Protein AF-A0A317YKT9-F1 (afdb_monomer)

Radius of gyration: 14.72 Å; Cα contacts (8 Å, |Δi|>4): 25; chains: 1; bounding box: 35×27×38 Å

Structure (mmCIF, N/CA/C/O backbone):
data_AF-A0A317YKT9-F1
#
_entry.id   AF-A0A317YKT9-F1
#
loop_
_atom_site.group_PDB
_atom_site.id
_atom_site.type_symbol
_atom_site.label_atom_id
_atom_site.label_alt_id
_atom_site.label_comp_id
_atom_site.label_asym_id
_atom_site.label_entity_id
_atom_site.label_seq_id
_atom_site.pdbx_PDB_ins_code
_atom_site.Cartn_x
_atom_site.Cartn_y
_atom_site.Cartn_z
_atom_site.occupancy
_atom_site.B_iso_or_equiv
_atom_site.auth_seq_id
_atom_site.auth_comp_id
_atom_site.auth_asym_id
_atom_site.auth_atom_id
_atom_site.pdbx_PDB_model_num
ATOM 1 N N . MET A 1 1 ? -12.893 15.997 19.942 1.00 78.81 1 MET A N 1
ATOM 2 C CA . MET A 1 1 ? -12.785 15.025 18.826 1.00 78.81 1 MET A CA 1
ATOM 3 C C . MET A 1 1 ? -12.473 13.651 19.399 1.00 78.81 1 MET A C 1
ATOM 5 O O . MET A 1 1 ? -11.672 13.574 20.325 1.00 78.81 1 MET A O 1
ATOM 9 N N . LYS A 1 2 ? -13.101 12.581 18.897 1.00 86.69 2 LYS A N 1
ATOM 10 C CA . LYS A 1 2 ? -12.787 11.207 19.323 1.00 86.69 2 LYS A CA 1
ATOM 11 C C . LYS A 1 2 ? -11.381 10.840 18.829 1.00 86.69 2 LYS A C 1
ATOM 13 O O . LYS A 1 2 ? -11.098 11.015 17.648 1.00 86.69 2 LYS A O 1
ATOM 18 N N . LYS A 1 3 ? -10.505 10.353 19.715 1.00 93.25 3 LYS A N 1
ATOM 19 C CA . LYS A 1 3 ? -9.209 9.781 19.312 1.00 93.25 3 LYS A CA 1
ATOM 20 C C . LYS A 1 3 ? -9.443 8.370 18.777 1.00 93.25 3 LYS A C 1
ATOM 22 O O . LYS A 1 3 ? -10.074 7.567 19.458 1.00 93.25 3 LYS A O 1
ATOM 27 N N . LEU A 1 4 ? -8.951 8.100 17.574 1.00 96.12 4 LEU A N 1
ATOM 28 C CA . LEU A 1 4 ? -9.018 6.788 16.935 1.00 96.12 4 LEU A CA 1
ATOM 29 C C . LEU A 1 4 ? -7.673 6.072 17.082 1.00 96.12 4 LEU A C 1
ATOM 31 O O . LEU A 1 4 ? -6.616 6.702 16.999 1.00 96.12 4 LEU A O 1
ATOM 35 N N . LYS A 1 5 ? -7.708 4.754 17.274 1.00 97.75 5 LYS A N 1
ATOM 36 C CA . LYS A 1 5 ? -6.540 3.880 17.147 1.00 97.75 5 LYS A CA 1
ATOM 37 C C . LYS A 1 5 ? -6.126 3.797 15.677 1.00 97.75 5 LYS A C 1
ATOM 39 O O . LYS A 1 5 ? -6.961 3.883 14.779 1.00 97.75 5 LYS A O 1
ATOM 44 N N . ALA A 1 6 ? -4.843 3.548 15.421 1.00 97.81 6 ALA A N 1
ATOM 45 C CA . ALA A 1 6 ? -4.331 3.381 14.059 1.00 97.81 6 ALA A CA 1
ATOM 46 C C . ALA A 1 6 ? -5.068 2.274 13.275 1.00 97.81 6 A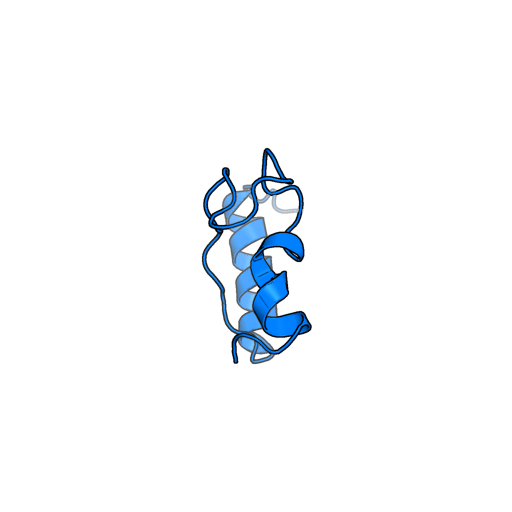LA A C 1
ATOM 48 O O . ALA A 1 6 ? -5.329 2.429 12.085 1.00 97.81 6 ALA A O 1
ATOM 49 N N . SER A 1 7 ? -5.466 1.189 13.949 1.00 97.44 7 SER A N 1
ATOM 50 C CA . SER A 1 7 ? -6.272 0.118 13.351 1.00 97.44 7 SER A CA 1
ATOM 51 C C . SER A 1 7 ? -7.667 0.586 12.926 1.00 97.44 7 SER A C 1
ATOM 53 O O . SER A 1 7 ? -8.129 0.200 11.859 1.00 97.44 7 SER A O 1
ATOM 55 N N . GLU A 1 8 ? -8.317 1.453 13.710 1.00 97.88 8 GLU A N 1
ATOM 56 C CA . GLU A 1 8 ? -9.629 2.019 13.368 1.00 97.88 8 GLU A CA 1
ATOM 57 C C . GLU A 1 8 ? -9.532 2.959 12.160 1.00 97.88 8 GLU A C 1
ATOM 59 O O . GLU A 1 8 ? -10.414 2.959 11.307 1.00 97.88 8 GLU A O 1
ATOM 64 N N . ILE A 1 9 ? -8.453 3.746 12.064 1.00 97.81 9 ILE A N 1
ATOM 65 C CA . ILE A 1 9 ? -8.200 4.623 10.910 1.00 97.81 9 ILE A CA 1
ATOM 66 C C . ILE A 1 9 ? -7.973 3.787 9.646 1.00 97.81 9 ILE A C 1
ATOM 68 O O . ILE A 1 9 ? -8.567 4.082 8.611 1.00 97.81 9 ILE A O 1
ATOM 72 N N . ARG A 1 10 ? -7.160 2.725 9.738 1.00 97.56 10 ARG A N 1
ATOM 73 C CA . ARG A 1 10 ? -6.927 1.796 8.624 1.00 97.56 10 ARG A CA 1
ATOM 74 C C . ARG A 1 10 ? -8.234 1.183 8.136 1.00 97.56 10 ARG A C 1
ATOM 76 O O . ARG A 1 10 ? -8.495 1.224 6.941 1.00 97.56 10 ARG A O 1
ATOM 83 N N 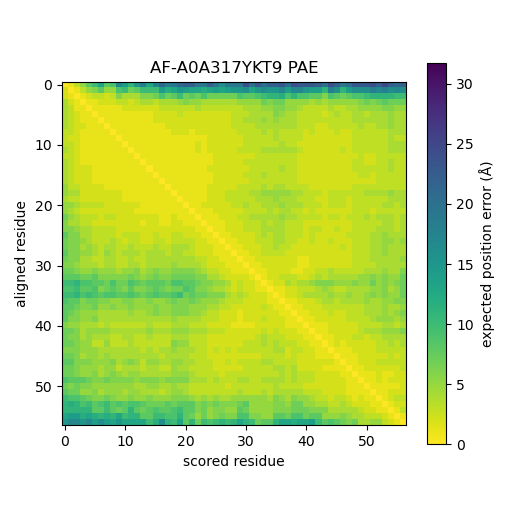. GLN A 1 11 ? -9.052 0.658 9.050 1.00 97.94 11 GLN A N 1
ATOM 84 C CA . GLN A 1 11 ? -10.318 0.032 8.677 1.00 97.94 11 GLN A CA 1
ATOM 85 C C . GLN A 1 11 ? -11.242 1.031 7.976 1.00 97.94 11 GLN A C 1
ATOM 87 O O . GLN A 1 11 ? -11.731 0.747 6.893 1.00 97.94 11 GLN A O 1
ATOM 92 N N . LYS A 1 12 ? -11.372 2.250 8.514 1.00 98.00 12 LYS A N 1
ATOM 93 C CA . LYS A 1 12 ? -12.181 3.310 7.893 1.00 98.00 12 LYS A CA 1
ATOM 94 C C . LYS A 1 12 ? -11.726 3.686 6.483 1.00 98.00 12 LYS A C 1
ATOM 96 O O . LYS A 1 12 ? -12.568 3.997 5.649 1.00 98.00 12 LYS A O 1
ATOM 101 N N . TYR A 1 13 ? -10.418 3.694 6.227 1.00 97.94 13 TYR A N 1
ATOM 102 C CA . TYR A 1 13 ? -9.884 3.955 4.891 1.00 97.94 13 TYR A CA 1
ATOM 103 C C . TYR A 1 13 ? -10.267 2.838 3.913 1.00 97.94 13 TYR A C 1
ATOM 105 O O . TYR A 1 13 ? -10.737 3.128 2.818 1.00 97.94 13 TYR A O 1
ATOM 113 N N . LEU A 1 14 ? -10.105 1.575 4.324 1.00 98.12 14 LEU A N 1
ATOM 114 C CA . LEU A 1 14 ? -10.473 0.420 3.502 1.00 98.12 14 LEU A CA 1
ATOM 115 C C . LEU A 1 14 ? -11.982 0.394 3.224 1.00 98.12 14 LEU A C 1
ATOM 117 O O . LEU A 1 14 ? -12.377 0.312 2.063 1.00 98.12 14 LEU A O 1
ATOM 121 N N . ASP A 1 15 ? -12.811 0.555 4.259 1.00 98.38 15 ASP A N 1
ATOM 122 C CA . ASP A 1 15 ? -14.275 0.552 4.147 1.00 98.38 15 ASP A CA 1
ATOM 123 C C . ASP A 1 15 ? -14.769 1.632 3.173 1.00 98.38 15 ASP A C 1
ATOM 125 O O . ASP A 1 15 ? -15.599 1.357 2.310 1.00 98.38 15 ASP A O 1
ATOM 129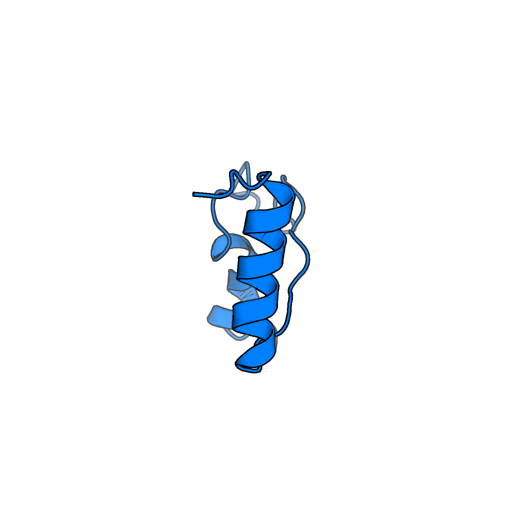 N N . PHE A 1 16 ? -14.205 2.844 3.245 1.00 98.62 16 PHE A N 1
ATOM 130 C CA . PHE A 1 16 ? -14.567 3.943 2.347 1.00 98.62 16 PHE A CA 1
ATOM 131 C C . PHE A 1 16 ? -14.363 3.588 0.868 1.00 98.62 16 PHE A C 1
ATOM 133 O O . PHE A 1 16 ? -15.203 3.923 0.036 1.00 98.62 16 PHE A O 1
ATOM 140 N N . PHE A 1 17 ? -13.260 2.921 0.518 1.00 98.50 17 PHE A N 1
ATOM 141 C CA . PHE A 1 17 ? -12.992 2.533 -0.870 1.00 98.50 17 PHE A CA 1
ATOM 142 C C . PHE A 1 17 ? -13.807 1.309 -1.302 1.00 98.50 17 PHE A C 1
ATOM 144 O O . PHE A 1 17 ? -14.263 1.266 -2.448 1.00 98.50 17 PHE A O 1
ATOM 151 N N . VAL A 1 18 ? -14.081 0.375 -0.387 1.00 98.38 18 VAL A N 1
ATOM 152 C CA . VAL A 1 18 ? -15.007 -0.746 -0.624 1.00 98.38 18 VAL A CA 1
ATOM 153 C C . VAL A 1 18 ? -16.409 -0.245 -0.959 1.00 98.38 18 VAL A C 1
ATOM 155 O O . VAL A 1 18 ? -16.995 -0.683 -1.945 1.00 98.38 18 VAL A O 1
ATOM 158 N N . GLU A 1 19 ? -16.923 0.742 -0.222 1.00 98.56 19 GLU A N 1
ATOM 159 C CA . GLU A 1 19 ? -18.212 1.388 -0.516 1.00 98.56 19 GLU A CA 1
ATOM 160 C C . GLU A 1 19 ? -18.247 2.062 -1.902 1.00 98.56 19 GLU A C 1
ATOM 162 O O . GLU A 1 19 ? -19.317 2.280 -2.470 1.00 98.56 1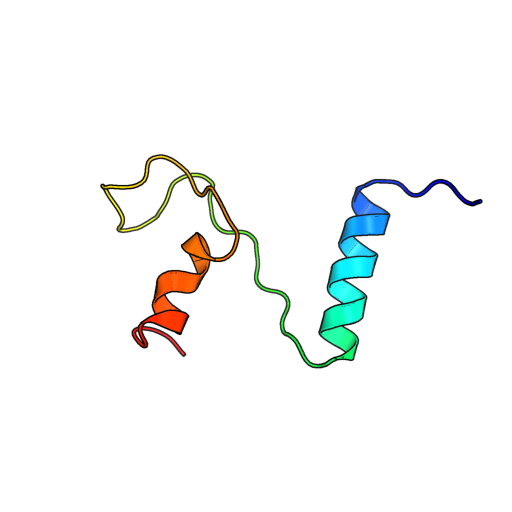9 GLU A O 1
ATOM 167 N N . LYS A 1 20 ? -17.079 2.387 -2.470 1.00 98.44 20 LYS A N 1
ATOM 168 C CA . LYS A 1 20 ? -16.919 2.925 -3.831 1.00 98.44 20 LYS A CA 1
ATOM 169 C C . LYS A 1 20 ? -16.661 1.844 -4.885 1.00 98.44 20 LYS A C 1
ATOM 171 O O . LYS A 1 20 ? -16.352 2.190 -6.020 1.00 98.44 20 LYS A O 1
ATOM 176 N N . GLY A 1 21 ? -16.764 0.566 -4.526 1.00 98.12 21 GLY A N 1
ATOM 177 C CA . GLY A 1 21 ? -16.577 -0.567 -5.432 1.00 98.12 21 GLY A CA 1
ATOM 178 C C . GLY A 1 21 ? -15.124 -1.004 -5.630 1.00 98.12 21 GLY A C 1
ATOM 179 O O . GLY A 1 21 ? -14.849 -1.732 -6.578 1.00 98.12 21 GLY A O 1
ATOM 180 N N . HIS A 1 22 ? -14.191 -0.575 -4.774 1.00 97.31 22 HIS A N 1
ATOM 181 C CA . HIS A 1 22 ? -12.810 -1.064 -4.824 1.00 97.31 22 HIS A CA 1
ATOM 182 C C . HIS A 1 22 ? -12.678 -2.378 -4.046 1.00 97.31 22 HIS A C 1
ATOM 184 O O . HIS A 1 22 ? -13.326 -2.578 -3.019 1.00 97.31 22 HIS A O 1
ATOM 190 N N . MET A 1 23 ? -11.797 -3.261 -4.509 1.00 94.88 23 MET A N 1
ATOM 191 C CA . MET A 1 23 ? -11.437 -4.484 -3.796 1.00 94.88 23 MET A CA 1
ATOM 192 C C . MET A 1 23 ? -10.352 -4.200 -2.749 1.00 94.88 23 MET A C 1
ATOM 194 O O . MET A 1 23 ? -9.447 -3.398 -2.986 1.00 94.88 23 MET A O 1
ATOM 198 N N . VAL A 1 24 ? -10.421 -4.871 -1.596 1.00 95.38 24 VAL A N 1
ATOM 199 C CA . VAL A 1 24 ? -9.326 -4.862 -0.617 1.00 95.38 24 VAL A CA 1
ATOM 200 C C . VAL A 1 24 ? -8.301 -5.912 -1.019 1.00 95.38 24 VAL A C 1
ATOM 202 O O . VAL A 1 24 ? -8.566 -7.105 -0.894 1.00 95.38 24 VAL A O 1
ATOM 205 N N . GLU A 1 25 ? -7.127 -5.462 -1.448 1.00 91.94 25 GLU A N 1
ATOM 206 C CA . GLU A 1 25 ? -5.990 -6.339 -1.724 1.00 91.94 25 GLU A CA 1
ATOM 207 C C . GLU A 1 25 ? -5.161 -6.562 -0.442 1.00 91.94 25 GLU A C 1
ATOM 209 O O . GLU A 1 25 ? -4.814 -5.586 0.241 1.00 91.94 25 GLU A O 1
ATOM 214 N N . PRO A 1 26 ? -4.838 -7.816 -0.070 1.00 92.44 26 PRO A N 1
ATOM 215 C CA . PRO A 1 26 ? -3.925 -8.100 1.029 1.00 92.44 26 PRO A CA 1
ATOM 216 C C . PRO A 1 26 ? -2.550 -7.451 0.837 1.00 92.44 26 PRO A C 1
ATOM 218 O O . PRO A 1 26 ? -2.034 -7.327 -0.270 1.00 92.44 26 PRO A O 1
ATOM 221 N N . SER A 1 27 ? -1.909 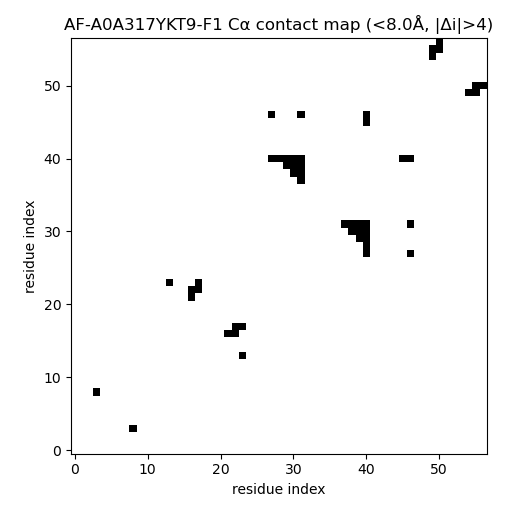-7.066 1.942 1.00 92.50 27 SER A N 1
ATOM 222 C CA . SER A 1 27 ? -0.535 -6.563 1.875 1.00 92.50 27 SER A CA 1
ATOM 223 C C . SER A 1 27 ? 0.400 -7.656 1.364 1.00 92.50 27 SER A C 1
ATOM 225 O O . SER A 1 27 ? 0.428 -8.755 1.919 1.00 92.50 27 SER A O 1
ATOM 227 N N . ALA A 1 28 ? 1.222 -7.320 0.373 1.00 92.12 28 ALA A N 1
ATOM 228 C CA . ALA A 1 28 ? 2.292 -8.196 -0.081 1.00 92.12 28 ALA A CA 1
ATOM 229 C C . ALA A 1 28 ? 3.345 -8.425 1.027 1.00 92.12 28 ALA A C 1
ATOM 231 O O . ALA A 1 28 ? 3.442 -7.620 1.968 1.00 92.12 28 ALA A O 1
ATOM 232 N N . PRO A 1 29 ? 4.158 -9.493 0.916 1.00 93.38 29 PRO A N 1
ATOM 233 C CA . PRO A 1 29 ? 5.325 -9.696 1.766 1.00 93.38 29 PRO A CA 1
ATOM 234 C C . PRO A 1 29 ? 6.295 -8.512 1.706 1.00 93.38 29 PRO A C 1
ATOM 236 O O . PRO A 1 29 ? 6.366 -7.791 0.714 1.00 93.38 29 PRO A O 1
ATOM 239 N N . LEU A 1 30 ? 7.083 -8.335 2.769 1.00 93.31 30 LEU A N 1
ATOM 240 C CA . LEU A 1 30 ? 8.088 -7.270 2.824 1.00 93.31 30 LEU A CA 1
ATOM 241 C C . LEU A 1 30 ? 9.159 -7.430 1.734 1.00 93.31 30 LEU A C 1
ATOM 243 O O . LEU A 1 30 ? 9.595 -6.434 1.157 1.00 93.31 30 LEU A O 1
ATOM 247 N N . VAL A 1 31 ? 9.580 -8.671 1.479 1.00 94.31 31 VAL A N 1
ATOM 248 C CA . VAL A 1 31 ? 10.563 -9.012 0.446 1.00 94.31 31 VAL A CA 1
ATOM 249 C C . VAL A 1 31 ? 9.820 -9.279 -0.868 1.00 94.31 31 VAL A C 1
ATOM 251 O O . VAL A 1 31 ? 8.894 -10.096 -0.863 1.00 94.31 31 VAL A O 1
ATOM 254 N N . PRO A 1 32 ? 10.188 -8.610 -1.973 1.00 91.19 32 PRO A N 1
ATOM 255 C CA . PRO A 1 32 ? 9.573 -8.831 -3.277 1.00 91.19 32 PRO A CA 1
ATOM 256 C C . PRO A 1 32 ? 9.749 -10.270 -3.771 1.00 91.19 32 PRO A C 1
ATOM 258 O O . PRO A 1 32 ? 10.762 -10.914 -3.508 1.00 91.19 32 PRO A O 1
ATOM 261 N N . ILE A 1 33 ? 8.756 -10.760 -4.510 1.00 87.00 33 ILE A N 1
ATOM 262 C CA . ILE A 1 33 ? 8.805 -12.050 -5.204 1.00 87.00 33 ILE A CA 1
ATOM 263 C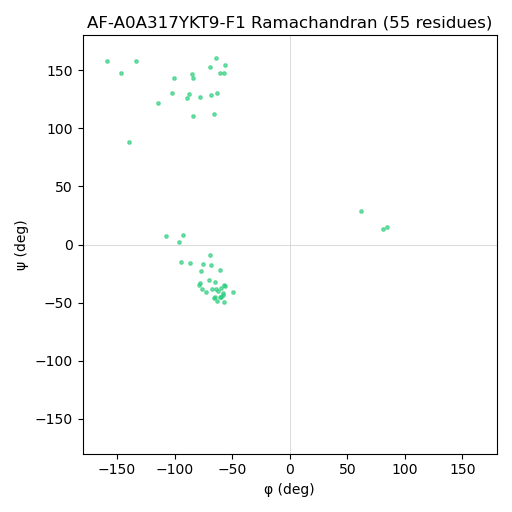 C . ILE A 1 33 ? 9.068 -11.748 -6.683 1.00 87.00 33 ILE A C 1
ATOM 265 O O . ILE A 1 33 ? 8.383 -10.901 -7.257 1.00 87.00 33 ILE A O 1
ATOM 269 N N . ASP A 1 34 ? 10.046 -12.430 -7.283 1.00 83.94 34 ASP A N 1
ATOM 270 C CA . ASP A 1 34 ? 10.442 -12.287 -8.694 1.00 83.94 34 ASP A CA 1
ATOM 271 C C . ASP A 1 34 ? 10.961 -10.886 -9.101 1.00 83.94 34 ASP A C 1
ATOM 273 O O . ASP A 1 34 ? 10.821 -10.477 -10.257 1.00 83.94 34 ASP A O 1
ATOM 277 N N . ASP A 1 35 ? 11.565 -10.134 -8.171 1.00 86.56 35 ASP A N 1
ATOM 278 C CA . ASP A 1 35 ? 12.242 -8.861 -8.466 1.00 86.56 35 ASP A CA 1
ATOM 279 C C . ASP A 1 35 ? 13.555 -8.727 -7.676 1.00 86.56 35 ASP A C 1
ATOM 281 O O . ASP A 1 35 ? 13.601 -8.150 -6.590 1.00 86.56 35 ASP A O 1
ATOM 285 N N . ASP A 1 36 ? 14.644 -9.240 -8.255 1.00 89.00 36 ASP A N 1
ATOM 286 C CA . ASP A 1 36 ? 15.986 -9.230 -7.647 1.00 89.00 36 ASP A CA 1
ATOM 287 C C . ASP A 1 36 ? 16.606 -7.824 -7.554 1.00 89.00 36 ASP A C 1
ATOM 289 O O . ASP A 1 36 ? 17.660 -7.636 -6.943 1.00 89.00 36 ASP A O 1
ATOM 293 N N . THR A 1 37 ? 15.978 -6.816 -8.171 1.00 91.19 37 THR A N 1
ATOM 294 C CA . THR A 1 37 ? 16.462 -5.429 -8.133 1.00 91.19 37 THR A CA 1
ATOM 295 C C . THR A 1 37 ? 15.953 -4.660 -6.918 1.00 91.19 37 THR A C 1
ATOM 297 O O . THR A 1 37 ? 16.503 -3.608 -6.580 1.00 91.19 37 THR A O 1
ATOM 300 N N . LEU A 1 38 ? 14.925 -5.178 -6.239 1.00 91.56 38 LEU A N 1
ATOM 301 C CA . LEU A 1 38 ? 14.264 -4.515 -5.126 1.00 91.56 38 LEU A CA 1
ATOM 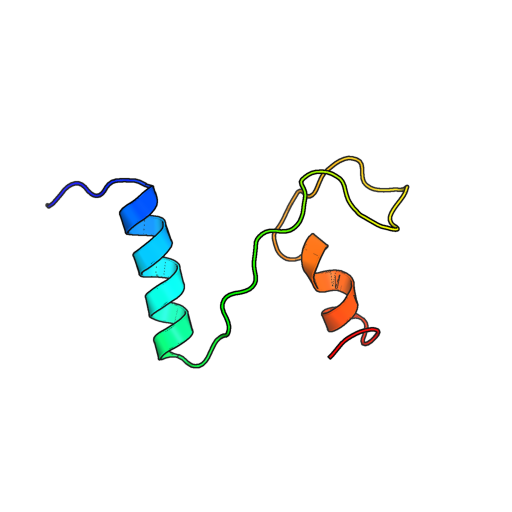302 C C . LEU A 1 38 ? 14.477 -5.294 -3.820 1.00 91.56 38 LEU A C 1
ATOM 304 O O . LEU A 1 38 ? 14.075 -6.442 -3.686 1.00 91.56 38 LEU A O 1
ATOM 308 N N . LEU A 1 39 ? 15.069 -4.642 -2.814 1.00 92.69 39 LEU A N 1
ATOM 309 C CA . LEU A 1 39 ? 15.308 -5.271 -1.506 1.00 92.69 39 LEU A CA 1
ATOM 310 C C . LEU A 1 39 ? 14.034 -5.381 -0.648 1.00 92.69 39 LEU A C 1
ATOM 312 O O . LEU A 1 39 ? 13.844 -6.371 0.055 1.00 92.69 39 LEU A O 1
ATOM 316 N N . TRP A 1 40 ? 13.166 -4.362 -0.686 1.00 94.38 40 TRP A N 1
ATOM 317 C CA . TRP A 1 40 ? 11.946 -4.286 0.127 1.00 94.38 40 TRP A CA 1
ATOM 318 C C . TRP A 1 40 ? 10.832 -3.565 -0.631 1.00 94.38 40 TRP A C 1
ATOM 320 O O . TRP A 1 40 ? 11.096 -2.602 -1.357 1.00 94.38 40 TRP A O 1
ATOM 330 N N . ILE A 1 41 ? 9.580 -3.956 -0.393 1.00 93.88 41 ILE A N 1
ATOM 331 C CA . ILE A 1 41 ? 8.410 -3.227 -0.892 1.00 93.88 41 ILE A CA 1
ATOM 332 C C . ILE A 1 41 ? 8.335 -1.847 -0.229 1.00 93.88 41 ILE A C 1
ATOM 334 O O . ILE A 1 41 ? 8.083 -1.712 0.968 1.00 93.88 41 ILE A O 1
ATOM 338 N N . ASN A 1 42 ? 8.544 -0.804 -1.030 1.00 92.19 42 ASN A N 1
ATOM 339 C CA . ASN A 1 42 ? 8.576 0.588 -0.579 1.00 92.19 42 ASN A CA 1
ATOM 340 C C . ASN A 1 42 ? 7.225 1.316 -0.713 1.00 92.19 42 ASN A C 1
ATOM 342 O O . ASN A 1 42 ? 7.060 2.410 -0.174 1.00 92.19 42 ASN A O 1
ATOM 346 N N . SER A 1 43 ? 6.277 0.757 -1.469 1.00 92.88 43 SER A N 1
ATOM 347 C CA . SER A 1 43 ? 4.999 1.391 -1.794 1.00 92.88 43 SER A CA 1
ATOM 348 C C . SER A 1 43 ? 3.944 0.361 -2.199 1.00 92.88 43 SER A C 1
ATOM 350 O O . SER A 1 43 ? 4.278 -0.719 -2.681 1.00 92.88 43 SER A O 1
ATOM 352 N N . GLY A 1 44 ? 2.664 0.724 -2.073 1.00 90.06 44 GLY A N 1
ATOM 353 C CA . GLY A 1 44 ? 1.557 -0.117 -2.546 1.00 90.06 44 GLY A CA 1
ATOM 354 C C . GLY A 1 44 ? 1.464 -0.241 -4.073 1.00 90.06 44 GLY A C 1
ATOM 355 O O . GLY A 1 44 ? 0.827 -1.156 -4.568 1.00 90.06 44 GLY A O 1
ATOM 356 N N . VAL A 1 45 ? 2.106 0.643 -4.847 1.00 91.31 45 VAL A N 1
ATOM 357 C CA . VAL A 1 45 ? 2.141 0.517 -6.319 1.00 91.31 45 VAL A CA 1
ATOM 358 C C . VAL A 1 45 ? 3.166 -0.530 -6.752 1.00 91.31 45 VAL A C 1
ATOM 360 O O . VAL A 1 45 ? 2.920 -1.260 -7.709 1.00 91.31 45 VAL A O 1
ATOM 363 N N . ALA A 1 46 ? 4.285 -0.656 -6.029 1.00 90.62 46 ALA A N 1
ATOM 364 C CA . ALA A 1 46 ? 5.307 -1.659 -6.329 1.00 90.62 46 ALA A CA 1
ATOM 365 C C . ALA A 1 46 ? 4.736 -3.089 -6.315 1.00 90.62 46 ALA A C 1
ATOM 367 O O . ALA A 1 46 ? 5.121 -3.908 -7.145 1.00 90.62 46 ALA A O 1
ATOM 368 N N . THR A 1 47 ? 3.764 -3.365 -5.439 1.00 88.94 47 THR A N 1
ATOM 369 C CA . THR A 1 47 ? 3.092 -4.672 -5.343 1.00 88.94 47 THR A CA 1
ATOM 370 C C . THR A 1 47 ? 2.094 -4.926 -6.470 1.00 88.94 47 THR A C 1
ATOM 372 O O . THR A 1 47 ? 1.709 -6.066 -6.691 1.00 88.94 47 THR A O 1
ATOM 375 N N . LEU A 1 48 ? 1.6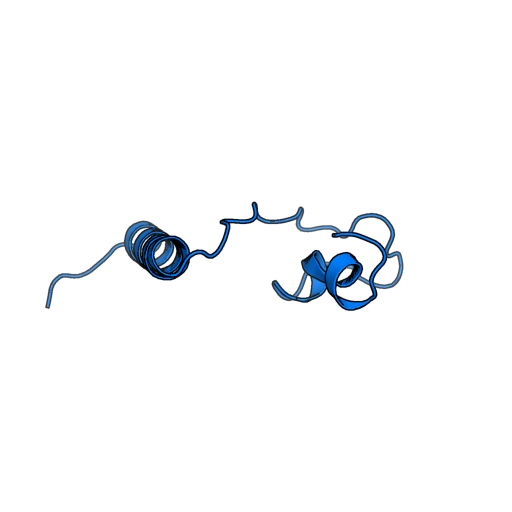76 -3.881 -7.188 1.00 90.31 48 LEU A N 1
ATOM 376 C CA . LEU A 1 48 ? 0.656 -3.944 -8.237 1.00 90.31 48 LEU A CA 1
ATOM 377 C C . LEU A 1 48 ? 1.238 -3.808 -9.650 1.00 90.31 48 LEU A C 1
ATOM 379 O O . LEU A 1 48 ? 0.490 -3.717 -10.621 1.00 90.31 48 LEU A O 1
ATOM 383 N N . LYS A 1 49 ? 2.571 -3.807 -9.790 1.00 88.12 49 LYS A N 1
ATOM 384 C CA . LYS A 1 49 ? 3.275 -3.610 -11.068 1.00 88.12 49 LYS A CA 1
ATOM 385 C C . LYS A 1 49 ? 2.740 -4.509 -12.190 1.00 88.12 49 LYS A C 1
ATOM 387 O O . LYS A 1 49 ? 2.566 -4.026 -13.302 1.00 88.12 49 LYS A O 1
ATOM 392 N N . LYS A 1 50 ? 2.430 -5.772 -11.880 1.00 86.94 50 LYS A N 1
ATOM 393 C CA . LYS A 1 50 ? 1.928 -6.767 -12.843 1.00 86.94 50 LYS A CA 1
ATOM 394 C C . LYS A 1 50 ? 0.552 -6.421 -13.428 1.00 86.94 50 LYS A C 1
ATOM 396 O O . LYS A 1 50 ? 0.299 -6.713 -14.591 1.00 86.94 50 LYS A O 1
ATOM 401 N N . TYR A 1 51 ? -0.313 -5.763 -12.658 1.00 90.00 51 TYR A N 1
ATOM 402 C CA . TYR A 1 51 ? -1.594 -5.259 -13.161 1.00 90.00 51 TYR A CA 1
ATOM 403 C C . TYR A 1 51 ? -1.384 -4.039 -14.064 1.00 90.00 51 TYR A C 1
ATOM 405 O O . TYR A 1 51 ? -1.998 -3.921 -15.120 1.00 90.00 51 TYR A O 1
ATOM 413 N N . PHE A 1 52 ? -0.473 -3.138 -13.680 1.00 89.50 52 PHE A N 1
ATOM 414 C CA . PHE A 1 52 ? -0.189 -1.925 -14.453 1.00 89.50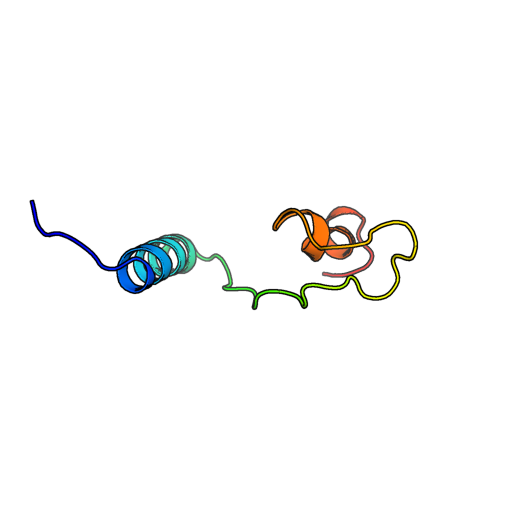 52 PHE A CA 1
ATOM 415 C C . PHE A 1 52 ? 0.530 -2.192 -15.780 1.00 89.50 52 PHE A C 1
ATOM 417 O O . PHE A 1 52 ? 0.340 -1.432 -16.727 1.00 89.50 52 PHE A O 1
ATOM 424 N N . ASP A 1 53 ? 1.348 -3.243 -15.860 1.00 90.50 53 ASP A N 1
ATOM 425 C CA . ASP A 1 53 ? 2.026 -3.647 -17.097 1.00 90.50 53 ASP A CA 1
ATOM 426 C C . ASP A 1 53 ? 1.295 -4.748 -17.888 1.00 90.50 53 ASP A C 1
ATOM 428 O O . ASP A 1 53 ? 1.768 -5.151 -18.951 1.00 90.50 53 ASP A O 1
ATOM 432 N N . GLY A 1 54 ? 0.119 -5.181 -17.415 1.00 90.50 54 GLY A N 1
ATOM 433 C CA . GLY A 1 54 ? -0.793 -6.078 -18.131 1.00 90.50 54 GLY A CA 1
ATOM 434 C C . GLY A 1 54 ? -0.446 -7.567 -18.059 1.00 90.50 54 GLY A C 1
ATOM 435 O O . GLY A 1 54 ? -0.990 -8.352 -18.834 1.00 90.50 54 GLY A O 1
ATOM 436 N N . ARG A 1 55 ? 0.454 -7.976 -17.158 1.00 88.81 55 ARG A N 1
ATOM 437 C CA . ARG A 1 55 ? 0.781 -9.391 -16.910 1.00 88.81 55 ARG A CA 1
ATOM 438 C C . ARG A 1 55 ? -0.270 -10.120 -16.065 1.00 88.81 55 ARG A C 1
ATOM 440 O O . ARG A 1 55 ? -0.343 -11.343 -16.140 1.00 88.81 55 ARG A O 1
ATOM 447 N N . GLU A 1 56 ? -1.062 -9.387 -15.286 1.00 86.06 56 GLU A N 1
ATOM 448 C CA . GLU A 1 56 ? -2.172 -9.887 -14.458 1.00 86.06 56 GLU A CA 1
ATOM 449 C C . GLU A 1 56 ? -3.424 -9.002 -14.653 1.00 86.06 56 GLU A C 1
ATOM 451 O O . GLU A 1 56 ? -3.305 -7.857 -15.099 1.00 86.06 56 GLU A O 1
ATOM 456 N N . THR A 1 57 ? -4.619 -9.533 -14.353 1.00 76.81 57 THR A N 1
ATOM 457 C CA . THR A 1 57 ? -5.927 -8.854 -14.505 1.00 76.81 57 THR A CA 1
ATOM 458 C C . THR A 1 57 ? -6.751 -8.913 -13.238 1.00 76.81 57 THR A C 1
ATOM 460 O O . THR A 1 57 ? -6.827 -10.032 -12.683 1.00 76.81 57 THR A O 1
#

Organism: Staphylococcus pseudintermedius (NCBI:txid283734)

Foldseek 3Di:
DDDDDPVRVVVVVVVVVVVVVDDDDDDDDQQDDPDPPDGGDPDPVVVVVCVVVVVDD

Solvent-accessible surface area (backbone atoms only — not comparable to full-atom values): 3860 Å² total; per-residue (Å²): 131,88,86,75,54,72,67,56,52,52,48,54,56,52,50,57,41,39,78,70,74,46,83,90,76,79,84,74,66,63,56,56,80,97,42,95,89,48,80,54,65,87,48,81,61,71,78,42,47,47,51,79,74,64,78,45,133

pLDDT: mean 92.71, std 4.9, range [76.81, 98.62]

Mean predicted aligned error: 3.94 Å

Secondary structure (DSSP, 8-state):
-PPPPHHHHHHHHHHHHHTTT---PPPPPSSPSS-TT-SS--STTGGGHHHHTTS--

Sequence (57 aa):
MKKLKASEIRQKYLDFFVEKGHMVEPSAPLVPIDDDTLLWINSGVATLKKYFDGRET

InterPro domains:
  IPR018164 Alanyl-tRNA synthetase, class IIc, N-terminal [PF01411] (8-56)
  IPR045864 Class II Aminoacyl-tRNA synthetase/Biotinyl protein ligase (BPL) and lipoyl protein ligase (LPL) [G3DSA:3.30.930.10] (1-57)
  IPR045864 Class II Aminoacyl-tRNA synthetase/Biotinyl protein ligase (BPL) and lipoyl protein ligase (LPL) [SSF55681] (5-56)
  IPR050058 Alanine--tRNA ligase [PTHR11777] (3-55)